Protein AF-R3TY65-F1 (afdb_monomer_lite)

Secondary structure (DSSP, 8-state):
--HHHHHHHHHHHHHHHHHHHHHHHHHHHHHS-S-----SB--TTTTTT--B-TTSHHHHHHHHHHHHHHHHHHHH--

Radius of gyration: 13.96 Å; chains: 1; bounding box: 31×24×40 Å

Sequence (78 aa):
MNSTIAFTLAGLLLLWNLCSIPSLLKNKKNYGSYFVQKSFIIPKWKGYGNSFNMKNRFGFSLNLFFVCLFVLIGLFGH

Structure (mmCIF, N/CA/C/O backbone):
data_AF-R3TY65-F1
#
_entry.id   AF-R3TY65-F1
#
loop_
_atom_site.group_PDB
_atom_site.id
_atom_site.type_symbol
_atom_site.label_atom_id
_atom_site.label_alt_id
_atom_site.label_comp_id
_atom_site.label_asym_id
_atom_site.label_entity_id
_atom_site.label_seq_id
_atom_site.pdbx_PDB_ins_code
_atom_site.Cartn_x
_atom_site.Cartn_y
_atom_site.Cartn_z
_atom_site.occupancy
_atom_site.B_iso_or_equiv
_atom_site.auth_seq_id
_atom_site.auth_comp_id
_atom_site.auth_asym_id
_atom_site.auth_atom_id
_atom_site.pdbx_PDB_model_num
ATOM 1 N N . MET A 1 1 ? 8.534 3.853 -20.931 1.00 65.38 1 MET A N 1
ATOM 2 C CA . MET A 1 1 ? 8.553 4.678 -19.695 1.00 65.38 1 MET A CA 1
ATOM 3 C C . MET A 1 1 ? 9.906 4.452 -19.052 1.00 65.38 1 MET A C 1
ATOM 5 O O . MET A 1 1 ? 10.337 3.315 -19.071 1.00 65.38 1 MET A O 1
ATOM 9 N N . ASN A 1 2 ? 10.599 5.472 -18.543 1.00 85.38 2 ASN A N 1
ATOM 10 C CA . ASN A 1 2 ? 11.922 5.245 -17.948 1.00 85.38 2 ASN A CA 1
ATOM 11 C C . ASN A 1 2 ? 11.792 4.303 -16.732 1.00 85.38 2 ASN A C 1
ATOM 13 O O . ASN A 1 2 ? 11.035 4.620 -15.808 1.00 85.38 2 ASN A O 1
ATOM 17 N N . SER A 1 3 ? 12.493 3.165 -16.728 1.00 86.50 3 SER A N 1
ATOM 18 C CA . SER A 1 3 ? 12.386 2.140 -15.676 1.00 86.50 3 SER A CA 1
ATOM 19 C C . SER A 1 3 ? 12.650 2.710 -14.282 1.00 86.50 3 SER A C 1
ATOM 21 O O . SER A 1 3 ? 11.968 2.346 -13.325 1.00 86.50 3 SER A O 1
ATOM 23 N N . THR A 1 4 ? 13.543 3.698 -14.168 1.00 90.00 4 THR A N 1
ATOM 24 C CA . THR A 1 4 ? 13.809 4.417 -12.912 1.00 90.00 4 THR A CA 1
ATOM 25 C C . THR A 1 4 ? 12.557 5.104 -12.362 1.00 90.00 4 THR A C 1
ATOM 27 O O . THR A 1 4 ? 12.279 5.028 -11.166 1.00 90.00 4 THR A O 1
ATOM 30 N N . ILE A 1 5 ? 11.754 5.734 -13.225 1.00 90.94 5 ILE A N 1
ATOM 31 C CA . ILE A 1 5 ? 10.495 6.386 -12.830 1.00 90.94 5 ILE A CA 1
ATOM 32 C C . ILE A 1 5 ? 9.479 5.335 -12.368 1.00 90.94 5 ILE A C 1
ATOM 34 O O . ILE A 1 5 ? 8.822 5.527 -11.346 1.00 90.94 5 ILE A O 1
ATOM 38 N N . ALA A 1 6 ? 9.386 4.205 -13.076 1.00 90.38 6 ALA A N 1
ATOM 39 C CA . ALA A 1 6 ? 8.480 3.113 -12.726 1.00 90.38 6 ALA A CA 1
ATOM 40 C C . ALA A 1 6 ? 8.782 2.539 -11.333 1.00 90.38 6 ALA A C 1
ATOM 42 O O . ALA A 1 6 ? 7.885 2.452 -10.492 1.00 90.38 6 ALA A O 1
ATOM 43 N N . PHE A 1 7 ? 10.050 2.232 -11.049 1.00 90.94 7 PHE A N 1
ATOM 44 C CA . PHE A 1 7 ? 10.460 1.731 -9.736 1.00 90.94 7 PHE A CA 1
ATOM 45 C C . PHE A 1 7 ? 10.285 2.766 -8.625 1.00 90.94 7 PHE A C 1
ATOM 47 O O . PHE A 1 7 ? 9.879 2.411 -7.519 1.00 90.94 7 PHE A O 1
ATOM 54 N N . THR A 1 8 ? 10.521 4.046 -8.920 1.00 93.50 8 THR A N 1
ATOM 55 C CA . THR A 1 8 ? 10.312 5.130 -7.949 1.00 93.50 8 THR A CA 1
ATOM 56 C C . THR A 1 8 ? 8.839 5.214 -7.546 1.00 93.50 8 THR A C 1
ATOM 58 O O . THR A 1 8 ? 8.518 5.209 -6.357 1.00 93.50 8 THR A O 1
ATOM 61 N N . LEU A 1 9 ? 7.926 5.206 -8.523 1.00 90.4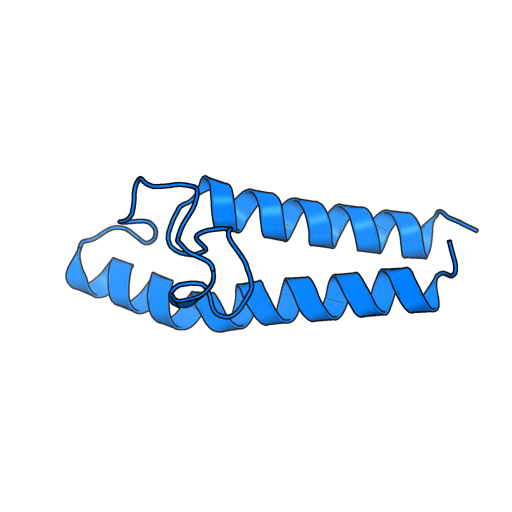4 9 LEU A N 1
ATOM 62 C CA . LEU A 1 9 ? 6.481 5.204 -8.276 1.00 90.44 9 LEU A CA 1
ATOM 63 C C . LEU A 1 9 ? 6.027 3.948 -7.524 1.00 90.44 9 LEU A C 1
ATOM 65 O O . LEU A 1 9 ? 5.260 4.058 -6.567 1.00 90.44 9 LEU A O 1
ATOM 69 N N . ALA A 1 10 ? 6.530 2.772 -7.904 1.00 92.00 10 ALA A N 1
ATOM 70 C CA . ALA A 1 10 ? 6.248 1.530 -7.191 1.00 92.00 10 ALA A CA 1
ATOM 71 C C . ALA A 1 10 ? 6.680 1.605 -5.719 1.00 92.00 10 ALA A C 1
ATOM 73 O O . ALA A 1 10 ? 5.905 1.236 -4.835 1.00 92.00 10 ALA A O 1
ATOM 74 N N . GLY A 1 11 ? 7.877 2.132 -5.446 1.00 91.88 11 GLY A N 1
ATOM 75 C CA . GLY A 1 11 ? 8.388 2.326 -4.090 1.00 91.88 11 GLY A CA 1
ATOM 76 C C . GLY A 1 11 ? 7.509 3.263 -3.261 1.00 91.88 11 GLY A C 1
ATOM 77 O O . GLY A 1 11 ? 7.122 2.912 -2.147 1.00 91.88 11 GLY A O 1
ATOM 78 N N . LEU A 1 12 ? 7.123 4.415 -3.818 1.00 91.25 12 LEU A N 1
ATOM 79 C CA . LEU A 1 12 ? 6.216 5.373 -3.170 1.00 91.25 12 LEU A CA 1
ATOM 80 C C . LEU A 1 12 ? 4.852 4.752 -2.832 1.00 91.25 12 LEU A C 1
ATOM 82 O O . LEU A 1 12 ? 4.353 4.908 -1.714 1.00 91.25 12 LEU A O 1
ATOM 86 N N . LEU A 1 13 ? 4.259 4.013 -3.770 1.00 90.12 13 LEU A N 1
ATOM 87 C CA . LEU A 1 13 ? 2.975 3.341 -3.560 1.00 90.12 13 LEU A CA 1
ATOM 88 C C . LEU A 1 13 ? 3.084 2.204 -2.529 1.00 90.12 13 LEU A C 1
ATOM 90 O O . LEU A 1 13 ? 2.157 1.996 -1.738 1.00 90.12 13 LEU A O 1
ATOM 94 N N . LEU A 1 14 ? 4.218 1.498 -2.490 1.00 91.75 14 LEU A N 1
ATOM 95 C CA . LEU A 1 14 ? 4.495 0.457 -1.500 1.00 91.75 14 LEU A CA 1
ATOM 96 C C . LEU A 1 14 ? 4.648 1.056 -0.094 1.00 91.75 14 LEU A C 1
ATOM 98 O O . LEU A 1 14 ? 4.021 0.571 0.848 1.00 91.75 14 LEU A O 1
ATOM 102 N N . LEU A 1 15 ? 5.416 2.141 0.041 1.00 90.69 15 LEU A N 1
ATOM 103 C CA . LEU A 1 15 ? 5.551 2.915 1.281 1.00 90.69 15 LEU A CA 1
ATOM 104 C C . LEU A 1 15 ? 4.186 3.358 1.811 1.00 90.69 15 LEU A C 1
ATOM 106 O O . LEU A 1 15 ? 3.900 3.204 2.998 1.00 90.69 15 LEU A O 1
ATOM 110 N N . TRP A 1 16 ? 3.306 3.822 0.923 1.00 86.19 16 TRP A N 1
ATOM 111 C CA . TRP A 1 16 ? 1.944 4.198 1.288 1.00 86.19 16 TRP A CA 1
ATOM 112 C C . TRP A 1 16 ? 1.140 3.034 1.886 1.00 86.19 16 TRP A C 1
ATOM 114 O O . TRP A 1 16 ? 0.481 3.190 2.918 1.00 86.19 16 TRP A O 1
ATOM 124 N N . ASN A 1 17 ? 1.231 1.844 1.282 1.00 86.94 17 ASN A N 1
ATOM 125 C CA . ASN A 1 17 ? 0.617 0.636 1.835 1.00 86.94 17 ASN A CA 1
ATOM 126 C C . ASN A 1 17 ? 1.202 0.297 3.209 1.00 86.94 17 ASN A C 1
ATOM 128 O O . ASN A 1 17 ? 0.436 0.062 4.144 1.00 86.94 17 ASN A O 1
ATOM 132 N N . LEU A 1 18 ? 2.528 0.325 3.359 1.00 89.12 18 LEU A N 1
ATOM 133 C CA . LEU A 1 18 ? 3.206 0.026 4.623 1.00 89.12 18 LEU A CA 1
ATOM 134 C C . LEU A 1 18 ? 2.777 0.985 5.742 1.00 89.12 18 LEU A C 1
ATOM 136 O O . LEU A 1 18 ? 2.433 0.531 6.834 1.00 89.12 18 LEU A O 1
ATOM 140 N N . CYS A 1 19 ? 2.682 2.288 5.463 1.00 88.56 19 CYS A N 1
ATOM 141 C CA . CYS A 1 19 ? 2.183 3.282 6.418 1.00 88.56 19 CYS A CA 1
ATOM 142 C C . CYS A 1 19 ? 0.735 3.020 6.866 1.00 88.56 19 CYS A C 1
ATOM 144 O O . CYS A 1 19 ? 0.347 3.413 7.969 1.00 88.56 19 CYS A O 1
ATOM 146 N N . SER A 1 20 ? -0.077 2.340 6.052 1.00 86.69 20 SER A N 1
ATOM 147 C CA . SER A 1 20 ? -1.457 2.002 6.413 1.00 86.69 20 SER A CA 1
ATOM 148 C C . SER A 1 20 ? -1.577 0.762 7.313 1.00 86.69 20 SER A C 1
ATOM 150 O O . SER A 1 20 ? -2.550 0.664 8.071 1.00 86.69 20 SER A O 1
ATOM 152 N N . ILE A 1 21 ? -0.581 -0.137 7.320 1.00 88.94 21 ILE A N 1
ATOM 153 C CA . ILE A 1 21 ? -0.598 -1.403 8.078 1.00 88.94 21 ILE A CA 1
ATOM 154 C C . ILE A 1 21 ? -0.825 -1.200 9.586 1.00 88.94 21 ILE A C 1
ATOM 156 O O . ILE A 1 21 ? -1.707 -1.872 10.127 1.00 88.94 21 ILE A O 1
ATOM 160 N N . PRO A 1 22 ? -0.141 -0.271 10.290 1.00 88.19 22 PRO A N 1
ATOM 161 C CA . PRO A 1 22 ? -0.396 -0.034 11.713 1.00 88.19 22 PRO A CA 1
ATOM 162 C C . PRO A 1 22 ? -1.860 0.312 12.001 1.00 88.19 22 PRO A C 1
ATOM 164 O O . PRO A 1 22 ? -2.438 -0.142 12.991 1.00 88.19 22 PRO A O 1
ATOM 167 N N . SER A 1 23 ? -2.495 1.075 11.106 1.00 87.44 23 SER A N 1
ATOM 168 C CA . SER A 1 23 ? -3.908 1.433 11.238 1.00 87.44 23 SER A CA 1
ATOM 169 C C . SER A 1 23 ? -4.836 0.233 11.012 1.00 87.44 23 SER A C 1
ATOM 171 O O . SER A 1 23 ? -5.815 0.082 11.740 1.00 87.44 23 SER A O 1
ATOM 173 N N . LEU A 1 24 ? -4.499 -0.661 10.076 1.00 88.31 24 LEU A N 1
ATOM 174 C CA . LEU A 1 24 ? -5.234 -1.907 9.832 1.00 88.31 24 LEU A CA 1
ATOM 175 C C . LEU A 1 24 ? -5.101 -2.875 11.015 1.00 88.31 24 LEU A C 1
ATOM 177 O O . LEU A 1 24 ? -6.080 -3.501 11.419 1.00 88.31 24 LEU A O 1
ATOM 181 N N . LEU A 1 25 ? -3.914 -2.965 11.619 1.00 91.44 25 LEU A N 1
ATOM 182 C CA . LEU A 1 25 ? -3.688 -3.760 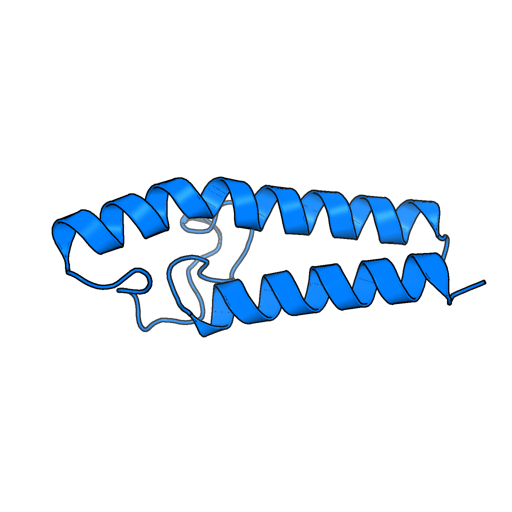12.828 1.00 91.44 25 LEU A CA 1
ATOM 183 C C . LEU A 1 25 ? -4.482 -3.206 14.017 1.00 91.44 25 LEU A C 1
ATOM 185 O O . LEU A 1 25 ? -5.115 -3.973 14.746 1.00 91.44 25 LEU A O 1
ATOM 189 N N . LYS A 1 26 ? -4.514 -1.878 14.189 1.00 90.00 26 LYS A N 1
ATOM 190 C CA . LYS A 1 26 ? -5.351 -1.222 15.207 1.00 90.00 26 LYS A CA 1
ATOM 191 C C . LYS A 1 26 ? -6.838 -1.517 14.986 1.00 90.00 26 LYS A C 1
ATOM 193 O O . LYS A 1 26 ? -7.546 -1.838 15.936 1.00 90.00 26 LYS A O 1
ATOM 198 N N . ASN A 1 27 ? -7.296 -1.475 13.737 1.00 89.75 27 ASN A N 1
ATOM 199 C CA . ASN A 1 27 ? -8.668 -1.823 13.378 1.00 89.75 27 ASN A CA 1
ATOM 200 C C . ASN A 1 27 ? -9.008 -3.277 13.732 1.00 89.75 27 ASN A C 1
ATOM 202 O O . ASN A 1 27 ? -10.055 -3.531 14.325 1.00 89.75 27 ASN A O 1
ATOM 206 N N . LYS A 1 28 ? -8.102 -4.219 13.437 1.00 90.50 28 LYS A N 1
ATOM 207 C CA . LYS A 1 28 ? -8.283 -5.635 13.778 1.00 90.50 28 LYS A CA 1
ATOM 208 C C . LYS A 1 28 ? -8.449 -5.839 15.281 1.00 90.50 28 LYS A C 1
ATOM 210 O O . LYS A 1 28 ? -9.326 -6.599 15.678 1.00 90.50 28 LYS A O 1
ATOM 215 N N . LYS A 1 29 ? -7.645 -5.146 16.097 1.00 91.94 29 LYS A N 1
ATOM 216 C CA . LYS A 1 29 ? -7.733 -5.208 17.565 1.00 91.94 29 LYS A CA 1
ATOM 217 C C . LYS A 1 29 ? -9.050 -4.636 18.101 1.00 91.94 29 LYS A C 1
ATOM 219 O O . LYS A 1 29 ? -9.634 -5.229 18.994 1.00 91.94 29 LYS A O 1
ATOM 224 N N . ASN A 1 30 ? -9.523 -3.519 17.546 1.00 92.00 30 ASN A N 1
ATOM 225 C CA . ASN A 1 30 ? -10.694 -2.809 18.075 1.00 92.00 30 ASN A CA 1
ATOM 226 C C . ASN A 1 30 ? -12.041 -3.331 17.549 1.00 92.00 30 ASN A C 1
ATOM 228 O O . ASN A 1 30 ? -13.032 -3.283 18.267 1.00 92.00 30 ASN A O 1
ATOM 232 N N . TYR A 1 31 ? -12.094 -3.790 16.295 1.00 89.56 31 TYR A N 1
ATOM 233 C CA . TYR A 1 31 ? -13.344 -4.119 15.592 1.00 89.56 31 TYR A CA 1
ATOM 234 C C . TYR A 1 31 ? -13.383 -5.559 15.061 1.00 89.56 31 TYR A C 1
ATOM 236 O O . TYR A 1 31 ? -14.335 -5.939 14.384 1.00 89.56 31 TYR A O 1
ATOM 244 N N . GLY A 1 32 ? -12.328 -6.355 15.267 1.00 91.00 32 GLY A N 1
ATOM 245 C CA . GLY A 1 32 ? -12.232 -7.726 14.750 1.00 91.00 32 GLY A CA 1
ATOM 246 C C . GLY A 1 32 ? -11.957 -7.841 13.241 1.00 91.00 32 GLY A C 1
ATOM 247 O O . GLY A 1 32 ? -11.686 -8.943 12.755 1.00 91.00 32 GLY A O 1
ATOM 248 N N . SER A 1 33 ? -11.927 -6.726 12.500 1.00 88.19 33 SER A N 1
ATOM 249 C CA . SER A 1 33 ? -11.654 -6.663 11.054 1.00 88.19 33 SER A CA 1
ATOM 250 C C . SER A 1 33 ? -10.564 -5.638 10.721 1.00 88.19 33 SER A C 1
ATOM 252 O O . SER A 1 33 ? -10.521 -4.561 11.305 1.00 88.19 33 SER A O 1
ATOM 254 N N . TYR A 1 34 ? -9.695 -5.952 9.754 1.00 86.31 34 TYR A N 1
ATOM 255 C CA . TYR A 1 34 ? -8.660 -5.029 9.260 1.00 86.31 34 TYR A CA 1
ATOM 256 C C . TYR A 1 34 ? -9.269 -3.838 8.507 1.00 86.31 34 TYR A C 1
ATOM 258 O O . TYR A 1 34 ? -8.864 -2.686 8.692 1.00 86.31 34 TYR A O 1
ATOM 266 N N . PHE A 1 35 ? -10.280 -4.119 7.684 1.00 89.19 35 PHE A N 1
ATOM 267 C CA . PHE A 1 35 ? -10.951 -3.142 6.837 1.00 89.19 35 PHE A CA 1
ATOM 268 C C . PHE A 1 35 ? -12.340 -2.868 7.402 1.00 89.19 35 PHE A C 1
ATOM 270 O O . PHE A 1 35 ? -13.250 -3.686 7.274 1.00 89.19 35 PHE A O 1
ATOM 277 N N . VAL A 1 36 ? -12.476 -1.729 8.074 1.00 83.75 36 VAL A N 1
ATOM 278 C CA . VAL A 1 36 ? -13.708 -1.335 8.783 1.00 83.75 36 VAL A CA 1
ATOM 279 C C . VAL A 1 36 ? -14.483 -0.283 7.992 1.00 83.75 36 VAL A C 1
ATOM 281 O O . VAL A 1 36 ? -15.688 -0.125 8.166 1.00 83.75 36 VAL A O 1
ATOM 284 N N . GLN A 1 37 ? -13.805 0.446 7.101 1.00 78.38 37 GLN A N 1
ATOM 285 C CA . GLN A 1 37 ? -14.437 1.474 6.284 1.00 78.38 37 GLN A CA 1
ATOM 286 C C . GLN A 1 37 ? -14.936 0.891 4.964 1.00 78.38 37 GLN A C 1
ATOM 288 O O . GLN A 1 37 ? -14.182 0.247 4.242 1.00 78.38 37 GLN A O 1
ATOM 293 N N . LYS A 1 38 ? -16.206 1.172 4.646 1.00 74.56 38 LYS A N 1
ATOM 294 C CA . LYS A 1 38 ? -16.856 0.767 3.389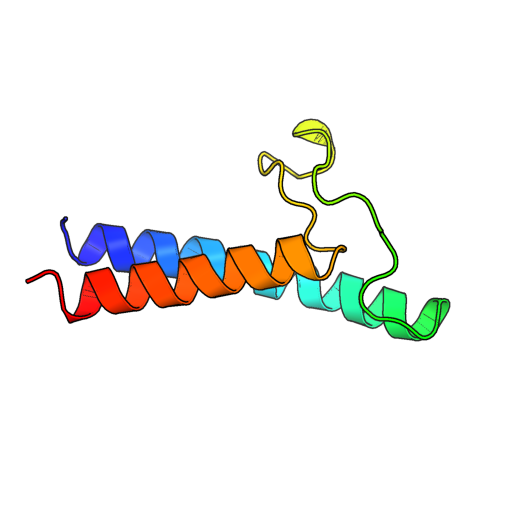 1.00 74.56 38 LYS A CA 1
ATOM 295 C C . LYS A 1 38 ? -16.600 1.746 2.241 1.00 74.56 38 LYS A C 1
ATOM 297 O O . LYS A 1 38 ? -16.616 1.348 1.082 1.00 74.56 38 LYS A O 1
ATOM 302 N N . SER A 1 39 ? -16.356 3.023 2.545 1.00 78.25 39 SER A N 1
ATOM 303 C CA . SER A 1 39 ? -16.137 4.043 1.516 1.00 78.25 39 SER A CA 1
ATOM 304 C C . SER A 1 39 ? -14.806 3.829 0.810 1.00 78.25 39 SER A C 1
ATOM 306 O O . SER A 1 39 ? -13.747 3.862 1.435 1.00 78.25 39 SER A O 1
ATOM 308 N N . PHE A 1 40 ? -14.865 3.640 -0.504 1.00 75.06 40 PHE A N 1
ATOM 309 C CA . PHE A 1 40 ? -13.689 3.460 -1.350 1.00 75.06 40 PHE A CA 1
ATOM 310 C C . PHE A 1 40 ? -12.893 4.757 -1.546 1.00 75.06 40 PHE A C 1
ATOM 312 O O . PHE A 1 40 ? -11.661 4.738 -1.530 1.00 75.06 40 PHE A O 1
ATOM 319 N N . ILE A 1 41 ? -13.604 5.879 -1.660 1.00 77.38 41 ILE A N 1
ATOM 320 C CA . ILE A 1 41 ? -13.039 7.211 -1.864 1.00 77.38 41 ILE A CA 1
ATOM 321 C C . ILE A 1 41 ? -13.176 8.000 -0.566 1.00 77.38 41 ILE A C 1
ATOM 323 O O . ILE A 1 41 ? -14.234 7.992 0.070 1.00 77.38 41 ILE A O 1
ATOM 327 N N . ILE A 1 42 ? -12.105 8.683 -0.178 1.00 77.94 42 ILE A N 1
ATOM 328 C CA . ILE A 1 42 ? -12.109 9.668 0.901 1.00 77.94 42 ILE A CA 1
ATOM 329 C C . ILE A 1 42 ? -11.700 11.038 0.356 1.00 77.94 42 ILE A C 1
ATOM 331 O O . ILE A 1 42 ? -10.961 11.121 -0.626 1.00 77.94 42 ILE A O 1
ATOM 335 N N . PRO A 1 43 ? -12.161 12.131 0.984 1.00 76.56 43 PRO A N 1
ATOM 336 C CA . PRO A 1 43 ? -11.722 13.465 0.604 1.00 76.56 43 PRO A CA 1
ATOM 337 C C . PRO A 1 43 ? -10.194 13.589 0.691 1.00 76.56 43 PRO A C 1
ATOM 339 O O . PRO A 1 43 ? -9.602 13.125 1.668 1.00 76.56 43 PRO A O 1
ATOM 342 N N . LYS A 1 44 ? -9.558 14.264 -0.279 1.00 69.38 44 LYS A N 1
ATOM 343 C CA . LYS A 1 44 ? -8.086 14.398 -0.377 1.00 69.38 44 LYS A CA 1
ATOM 344 C C . LYS A 1 44 ? -7.417 14.892 0.911 1.00 69.38 44 LYS A C 1
ATOM 346 O O . LYS A 1 44 ? -6.328 14.440 1.242 1.00 69.38 44 LYS A O 1
ATOM 351 N N . TRP A 1 45 ? -8.082 15.776 1.656 1.00 71.19 45 TRP A N 1
ATOM 352 C CA . TRP A 1 45 ? -7.601 16.304 2.937 1.00 71.19 45 TRP A CA 1
ATOM 353 C C . TRP A 1 45 ? -7.589 15.259 4.061 1.00 71.19 45 TRP A C 1
ATOM 355 O O . TRP A 1 45 ? -6.740 15.321 4.942 1.00 71.19 45 TRP A O 1
ATOM 365 N N . LYS A 1 46 ? -8.482 14.262 4.017 1.00 68.75 46 LYS A N 1
ATOM 366 C CA . LYS A 1 46 ? -8.467 13.111 4.937 1.00 68.75 46 LYS A CA 1
ATOM 367 C C . LYS A 1 46 ? -7.525 11.998 4.481 1.00 68.75 46 LYS A C 1
ATOM 369 O O . LYS A 1 46 ? -7.099 11.195 5.304 1.00 68.75 46 LYS A O 1
ATOM 374 N N . GLY A 1 47 ? -7.243 11.925 3.183 1.00 65.06 47 GLY A N 1
ATOM 375 C CA . GLY A 1 47 ? -6.376 10.918 2.575 1.00 65.06 47 GLY A CA 1
ATOM 376 C C . GLY A 1 47 ? -4.957 11.397 2.280 1.00 65.06 47 GLY A C 1
ATOM 377 O O . GLY A 1 47 ? -4.270 10.759 1.490 1.00 65.06 47 GLY A O 1
ATOM 378 N N . TYR A 1 48 ? -4.518 12.508 2.888 1.00 67.12 48 TYR A N 1
ATOM 379 C CA . TYR A 1 48 ? -3.154 13.037 2.753 1.00 67.12 48 TYR A CA 1
ATOM 380 C C . TYR A 1 48 ? -2.710 13.189 1.283 1.00 67.12 48 TYR A C 1
ATOM 382 O O . TYR A 1 48 ? -1.607 12.812 0.903 1.00 67.12 48 TYR A O 1
ATOM 390 N N . GLY A 1 49 ? -3.602 13.707 0.434 1.00 65.56 49 GLY A N 1
ATOM 391 C CA . GLY A 1 49 ? -3.353 13.905 -0.999 1.00 65.56 49 GLY A CA 1
ATOM 392 C C . GLY A 1 49 ? -3.783 12.738 -1.895 1.00 65.56 49 GLY A C 1
ATOM 393 O O . GLY A 1 49 ? -4.025 12.960 -3.081 1.00 65.56 49 GLY A O 1
ATOM 394 N N . ASN A 1 50 ? -3.993 11.536 -1.347 1.00 71.25 50 ASN A N 1
ATOM 395 C CA . ASN A 1 50 ? -4.570 10.403 -2.071 1.00 71.25 50 ASN A CA 1
ATOM 396 C C . ASN A 1 50 ? -6.081 10.305 -1.801 1.00 71.25 50 ASN A C 1
ATOM 398 O O . ASN A 1 50 ? -6.533 10.409 -0.665 1.00 71.25 50 ASN A O 1
ATOM 402 N N . SER A 1 51 ? -6.886 10.109 -2.847 1.00 78.25 51 SER A N 1
ATOM 403 C CA . SER A 1 51 ? -8.340 9.930 -2.679 1.00 78.25 51 SER A CA 1
ATOM 404 C C . SER A 1 51 ? -8.714 8.487 -2.325 1.00 78.25 51 SER A C 1
ATOM 406 O O . SER A 1 51 ? -9.841 8.238 -1.899 1.00 78.25 51 SER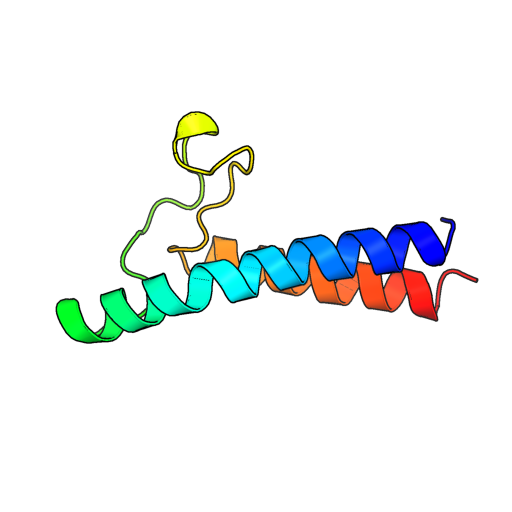 A O 1
ATOM 408 N N . PHE A 1 52 ? -7.789 7.531 -2.472 1.00 78.75 52 PHE A N 1
ATOM 409 C CA . PHE A 1 52 ? -8.042 6.135 -2.127 1.00 78.75 52 PHE A CA 1
ATOM 410 C C . PHE A 1 52 ? -7.985 5.886 -0.626 1.00 78.75 52 PHE A C 1
ATOM 412 O O . PHE A 1 52 ? -7.022 6.222 0.067 1.00 78.75 52 PHE A O 1
ATOM 419 N N . ASN A 1 53 ? -9.018 5.214 -0.131 1.00 82.31 53 ASN A N 1
ATOM 420 C CA . ASN A 1 53 ? -9.098 4.837 1.263 1.00 82.31 53 ASN A CA 1
ATOM 421 C C . ASN A 1 53 ? -8.329 3.542 1.550 1.00 82.31 53 ASN A C 1
ATOM 423 O O . ASN A 1 53 ? -8.822 2.445 1.283 1.00 82.31 53 ASN A O 1
ATOM 427 N N . MET A 1 54 ? -7.160 3.657 2.180 1.00 81.75 54 MET A N 1
ATOM 428 C CA . MET A 1 54 ? -6.353 2.492 2.577 1.00 81.75 54 MET A CA 1
ATOM 429 C C . MET A 1 54 ? -6.967 1.672 3.720 1.00 81.75 54 MET A C 1
ATOM 431 O O . MET A 1 54 ? -6.554 0.541 3.957 1.00 81.75 54 MET A O 1
ATOM 435 N N . LYS A 1 55 ? -7.985 2.199 4.416 1.00 82.62 55 LYS A N 1
ATOM 436 C CA . LYS A 1 55 ? -8.757 1.452 5.427 1.00 82.62 55 LYS A CA 1
ATOM 437 C C . LYS A 1 55 ? -9.916 0.655 4.823 1.00 82.62 55 LYS A C 1
ATOM 439 O O . LYS A 1 55 ? -10.615 -0.044 5.558 1.00 82.62 55 LYS A O 1
ATOM 444 N N . ASN A 1 56 ? -10.114 0.753 3.509 1.00 86.94 56 ASN A N 1
ATOM 445 C CA . ASN A 1 56 ? -11.041 -0.068 2.746 1.00 86.94 56 ASN A CA 1
ATOM 446 C C . ASN A 1 56 ? -10.272 -1.138 1.960 1.00 86.94 56 ASN A C 1
ATOM 448 O O . ASN A 1 56 ? -9.240 -0.855 1.348 1.00 86.94 56 ASN A O 1
ATOM 452 N N . ARG A 1 57 ? -10.816 -2.360 1.917 1.00 86.12 57 ARG A N 1
ATOM 453 C CA . ARG A 1 57 ? -10.162 -3.516 1.283 1.00 86.12 57 ARG A CA 1
ATOM 454 C C . ARG A 1 57 ? -9.830 -3.257 -0.183 1.00 86.12 57 ARG A C 1
ATOM 456 O O . ARG A 1 57 ? -8.731 -3.581 -0.623 1.00 86.12 57 ARG A O 1
ATOM 463 N N . PHE A 1 58 ? -10.758 -2.651 -0.925 1.00 86.12 58 PHE A N 1
ATOM 464 C CA . PHE A 1 58 ? -10.557 -2.356 -2.344 1.00 86.12 58 PHE A CA 1
ATOM 465 C C . PHE A 1 58 ? -9.518 -1.257 -2.568 1.00 86.12 58 PHE A C 1
ATOM 467 O O . PHE A 1 58 ? -8.724 -1.375 -3.490 1.00 86.12 58 PHE A O 1
ATOM 474 N N . GLY A 1 59 ? -9.484 -0.220 -1.721 1.00 85.69 59 GLY A N 1
ATOM 475 C CA . GLY A 1 59 ? -8.506 0.870 -1.840 1.00 85.69 59 GLY A CA 1
ATOM 476 C C . GLY A 1 59 ? -7.081 0.378 -1.606 1.00 85.69 59 GLY A C 1
ATOM 477 O O . GLY A 1 59 ? -6.195 0.647 -2.413 1.00 85.69 59 GLY A O 1
ATOM 478 N N . PHE A 1 60 ? -6.892 -0.429 -0.560 1.00 88.50 60 PHE A N 1
ATOM 479 C CA . PHE A 1 60 ? -5.617 -1.087 -0.279 1.00 88.50 60 PHE A CA 1
ATOM 480 C C . PHE A 1 60 ? -5.208 -2.057 -1.399 1.00 88.50 60 PHE A C 1
ATOM 482 O O . PHE A 1 60 ? -4.085 -2.001 -1.897 1.00 88.50 60 PHE A O 1
ATOM 489 N N . SER A 1 61 ? -6.134 -2.915 -1.844 1.00 88.88 61 SER A N 1
ATOM 490 C CA . SER A 1 61 ? -5.846 -3.919 -2.881 1.00 88.88 61 SER A CA 1
ATOM 491 C C . SER A 1 61 ? -5.517 -3.281 -4.232 1.00 88.88 61 SER A C 1
ATOM 493 O O . SER A 1 61 ? -4.596 -3.738 -4.900 1.00 88.88 61 SER A O 1
ATOM 495 N N . LEU A 1 62 ? -6.210 -2.205 -4.624 1.00 90.19 62 LEU A N 1
ATOM 496 C CA . LEU A 1 62 ? -5.900 -1.470 -5.855 1.00 90.19 62 LEU A CA 1
ATOM 497 C C . LEU A 1 62 ? -4.545 -0.773 -5.779 1.00 90.19 62 LEU A C 1
ATOM 499 O O . LEU A 1 62 ? -3.791 -0.813 -6.745 1.00 90.19 62 LEU A O 1
ATOM 503 N N . ASN A 1 63 ? -4.198 -0.182 -4.635 1.00 90.19 63 ASN A N 1
ATOM 504 C CA . ASN A 1 63 ? -2.878 0.417 -4.464 1.00 90.19 63 ASN A CA 1
ATOM 505 C C . ASN A 1 63 ? -1.768 -0.634 -4.603 1.00 90.19 63 ASN A C 1
ATOM 507 O O . ASN A 1 63 ? -0.769 -0.404 -5.277 1.00 90.19 63 ASN A O 1
ATOM 511 N N . LEU A 1 64 ? -1.967 -1.817 -4.015 1.00 91.75 64 LEU A N 1
ATOM 512 C CA . LEU A 1 64 ? -1.039 -2.942 -4.136 1.00 91.75 64 LEU A CA 1
ATOM 513 C C . LEU A 1 64 ? -0.965 -3.486 -5.574 1.00 91.75 64 LEU A C 1
ATOM 515 O O . LEU A 1 64 ? 0.119 -3.798 -6.058 1.00 91.75 64 LEU A O 1
ATOM 519 N N . PHE A 1 65 ? -2.094 -3.518 -6.283 1.00 93.62 65 PHE A N 1
ATOM 520 C CA . PHE A 1 65 ? -2.134 -3.851 -7.705 1.00 93.62 65 PHE A CA 1
ATOM 521 C C . PHE A 1 65 ? -1.312 -2.864 -8.544 1.00 93.62 65 PHE A C 1
ATOM 523 O O . PHE A 1 65 ? -0.513 -3.296 -9.372 1.00 93.62 65 PHE A O 1
ATOM 530 N N . PHE A 1 66 ? -1.432 -1.554 -8.297 1.00 91.62 66 PHE A N 1
ATOM 531 C CA . PHE A 1 66 ? -0.615 -0.552 -8.987 1.00 91.62 66 PHE A CA 1
ATOM 532 C C . PHE A 1 66 ? 0.875 -0.706 -8.684 1.00 91.62 66 PHE A C 1
ATOM 534 O O . PHE A 1 66 ? 1.676 -0.574 -9.603 1.00 91.62 66 PHE A O 1
ATOM 541 N N . VAL A 1 67 ? 1.259 -1.039 -7.445 1.00 93.31 67 VAL A N 1
ATOM 542 C CA . VAL A 1 67 ? 2.658 -1.374 -7.126 1.00 93.31 67 VAL A CA 1
ATOM 543 C C . VAL A 1 67 ? 3.149 -2.506 -8.026 1.00 93.31 67 VAL A C 1
ATOM 545 O O . VAL A 1 67 ? 4.154 -2.336 -8.711 1.00 93.31 67 VAL A O 1
ATOM 548 N N . CYS A 1 68 ? 2.434 -3.635 -8.068 1.00 93.12 68 CYS A N 1
ATOM 549 C CA . CYS A 1 68 ? 2.808 -4.762 -8.923 1.00 93.12 68 CYS A CA 1
ATOM 550 C C . CYS A 1 68 ? 2.879 -4.356 -10.398 1.00 93.12 68 CYS A C 1
ATOM 552 O O . CYS A 1 68 ? 3.842 -4.702 -11.077 1.00 93.12 68 CYS A O 1
ATOM 554 N N . LEU A 1 69 ? 1.906 -3.582 -10.881 1.00 93.06 69 LEU A N 1
ATOM 555 C CA . LEU A 1 69 ? 1.877 -3.107 -12.260 1.00 93.06 69 LEU A CA 1
ATOM 556 C C . LEU A 1 69 ? 3.101 -2.241 -12.589 1.00 93.06 69 LEU A C 1
ATOM 558 O O . LEU A 1 69 ? 3.751 -2.473 -13.602 1.00 93.06 69 LEU A O 1
ATOM 562 N N . PHE A 1 70 ? 3.461 -1.285 -11.729 1.00 91.81 70 PHE A N 1
ATOM 563 C CA . PHE A 1 70 ? 4.633 -0.432 -11.942 1.00 91.81 70 PHE A CA 1
ATOM 564 C C . PHE A 1 70 ? 5.951 -1.203 -11.845 1.00 91.81 70 PHE A C 1
ATOM 566 O O . PHE A 1 70 ? 6.864 -0.917 -12.615 1.00 91.81 70 PHE A O 1
ATOM 573 N N . VAL A 1 71 ? 6.044 -2.201 -10.961 1.00 92.00 71 VAL A N 1
ATOM 574 C CA . VAL A 1 71 ? 7.203 -3.107 -10.908 1.00 92.00 71 VAL A CA 1
ATOM 575 C C . VAL A 1 71 ? 7.329 -3.892 -12.212 1.00 92.00 71 VAL A C 1
ATOM 577 O O . VAL A 1 71 ? 8.413 -3.933 -12.787 1.00 92.00 71 VAL A O 1
ATOM 580 N N . LEU A 1 72 ? 6.232 -4.461 -12.722 1.00 92.44 72 LEU A N 1
ATOM 581 C CA . LEU A 1 72 ? 6.233 -5.183 -13.997 1.00 92.44 72 LEU A CA 1
ATOM 582 C C . LEU A 1 72 ? 6.609 -4.266 -15.166 1.00 92.44 72 LEU A C 1
ATOM 584 O O . LEU A 1 72 ? 7.431 -4.647 -15.991 1.00 92.44 72 LEU A O 1
ATOM 588 N N . ILE A 1 73 ? 6.073 -3.044 -15.215 1.00 90.88 73 ILE A N 1
ATOM 589 C CA . ILE A 1 73 ? 6.450 -2.064 -16.242 1.00 90.88 73 ILE A CA 1
ATOM 590 C C . ILE A 1 73 ? 7.933 -1.688 -16.117 1.00 90.88 73 ILE A C 1
ATOM 592 O O . ILE A 1 73 ? 8.602 -1.546 -17.131 1.00 90.88 73 ILE A O 1
ATOM 596 N N . GLY A 1 74 ? 8.471 -1.542 -14.905 1.00 89.50 74 GLY A N 1
ATOM 597 C CA . GLY A 1 74 ? 9.894 -1.257 -14.702 1.00 89.50 74 GLY A CA 1
ATOM 598 C C . GLY A 1 74 ? 10.815 -2.400 -15.140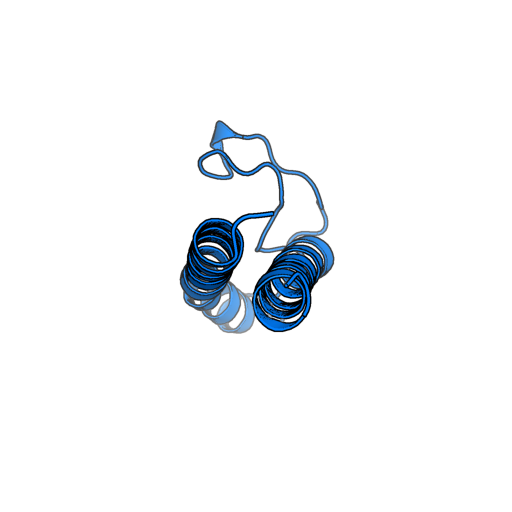 1.00 89.50 74 GLY A C 1
ATOM 599 O O . GLY A 1 74 ? 11.896 -2.136 -15.663 1.00 89.50 74 GLY A O 1
ATOM 600 N N . LEU A 1 75 ? 10.381 -3.651 -14.949 1.00 89.19 75 LEU A N 1
ATOM 601 C CA . LEU A 1 75 ? 11.139 -4.860 -15.294 1.00 89.19 75 LEU A CA 1
ATOM 602 C C . LEU A 1 75 ? 11.063 -5.220 -16.783 1.00 89.19 75 LEU A C 1
ATOM 604 O O . LEU A 1 75 ? 12.069 -5.616 -17.361 1.00 89.19 75 LEU A O 1
ATOM 608 N N . PHE A 1 76 ? 9.878 -5.114 -17.387 1.00 88.25 76 PHE A N 1
ATOM 609 C CA . PHE A 1 76 ? 9.607 -5.590 -18.749 1.00 88.25 76 PHE A CA 1
ATOM 610 C C . PHE A 1 76 ? 9.411 -4.465 -19.772 1.00 88.25 76 PHE A C 1
ATOM 612 O O . PHE A 1 76 ? 9.379 -4.732 -20.968 1.00 88.25 76 PHE A O 1
ATOM 619 N N . GLY A 1 77 ? 9.263 -3.213 -19.331 1.00 74.31 77 GLY A N 1
ATOM 620 C CA . GLY A 1 77 ? 9.068 -2.040 -20.192 1.00 74.31 77 GLY A CA 1
ATOM 621 C C . GLY A 1 77 ? 10.375 -1.467 -20.735 1.00 74.31 77 GLY A C 1
ATOM 622 O O . GLY A 1 77 ? 10.586 -0.257 -20.620 1.00 74.31 77 GLY A O 1
ATOM 623 N N . HIS A 1 78 ? 11.229 -2.353 -21.250 1.00 58.3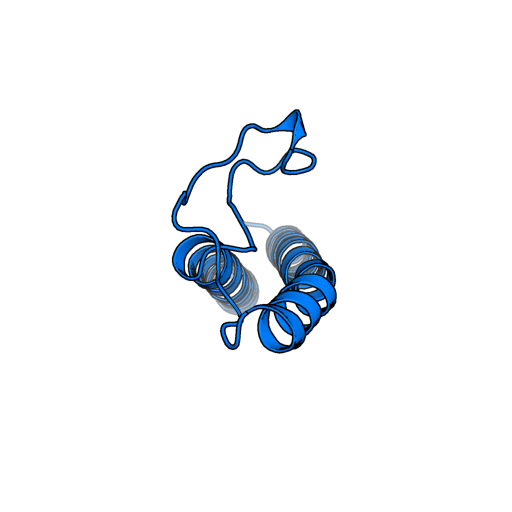4 78 HIS A N 1
ATOM 624 C CA . HIS A 1 78 ? 12.547 -2.058 -21.809 1.00 58.34 78 HIS A CA 1
ATOM 625 C C . HIS A 1 78 ? 12.474 -1.453 -23.216 1.00 58.34 78 HIS A C 1
ATOM 627 O O . HIS A 1 78 ? 11.503 -1.757 -23.946 1.00 58.34 78 HIS A O 1
#

Organism: NCBI:txid1158610

pLDDT: mean 85.14, std 8.25, range [58.34, 93.62]

Foldseek 3Di:
DALVVLLVLLVVLVVLLVVCQVVLVVCCVPPVGSQPDPDQFDDCVVVVNDRGDSSHPVSSVVSNVSSVVSNCCSVPVD